Protein AF-A0A160P5F6-F1 (afdb_monomer)

Nearest PDB structures (foldseek):
  1a7b-assembly1_A  TM=5.225E-01  e=3.669E+00  Rattus norvegicus
  7slt-assembly1_C  TM=5.388E-01  e=8.537E+00  Locusta migratoria
  8oo0-assembly1_SV  TM=2.175E-01  e=3.020E+00  Thermochaetoides thermophila
  7old-assembly1_SV  TM=2.836E-01  e=5.782E+00  Thermochaetoides thermophila DSM 1495
  8ylr-assembly1_Sa  TM=2.194E-01  e=4.178E+00  Saccharomyces cerevisiae S288C

InterPro domains:
  IPR002559 Transposase IS4-like domain [PF01609] (32-76)

Mean predicted aligned error: 14.04 Å

Foldseek 3Di:
DDDDADFDDDDPDGHHPDDDDDDPPDDDPPDDPPVDWDKDWDFDADPVRHTQFIDIDTPPDDCVVCVVVRVVSGDDDDD

Secondary structure (DSSP, 8-state):
-PPPPPEEEETTEEEE-------TT--SPP---TTS--EEEEEEE-TTS-EEEEEEEETTS-GGGGHHHHHHTPPP---

pLDDT: mean 81.08, std 15.89, range [43.53, 97.94]

Sequence (79 aa):
MPHPPRLVAGCGRLQPRQGAKRGLQTGPSPPVDRGRAGSKHHLITDGHGAPLAIILTGGNRNDIAQLVPLLDAVPPVRG

Organism: Streptomyces laurentii (NCBI:txid39478)

Structure (mmCIF, N/CA/C/O backbone):
data_AF-A0A160P5F6-F1
#
_entry.id   AF-A0A160P5F6-F1
#
loop_
_atom_site.group_PDB
_atom_site.id
_atom_site.type_symbol
_atom_site.label_atom_id
_atom_site.label_alt_id
_atom_site.label_comp_id
_atom_site.label_asym_id
_atom_site.label_entity_id
_atom_site.label_seq_id
_atom_site.pdbx_PDB_ins_code
_atom_site.Cartn_x
_atom_site.Cartn_y
_atom_site.Cartn_z
_atom_site.occupancy
_atom_site.B_iso_or_equiv
_atom_site.auth_seq_id
_atom_site.auth_comp_id
_atom_site.auth_asym_id
_atom_site.auth_atom_id
_atom_site.pdbx_PDB_model_num
ATOM 1 N N . MET A 1 1 ? 41.165 9.980 -35.700 1.00 43.53 1 MET A N 1
ATOM 2 C CA . MET A 1 1 ? 39.971 9.774 -36.550 1.00 43.53 1 MET A CA 1
ATOM 3 C C . MET A 1 1 ? 38.823 9.293 -35.666 1.00 43.53 1 MET A C 1
ATOM 5 O O . MET A 1 1 ? 38.997 8.250 -35.049 1.00 43.53 1 MET A O 1
ATOM 9 N N . PRO A 1 2 ? 37.711 10.035 -35.510 1.00 50.41 2 PRO A N 1
ATOM 10 C CA . PRO A 1 2 ? 36.556 9.568 -34.738 1.00 50.41 2 PRO A CA 1
ATOM 11 C C . PRO A 1 2 ? 35.825 8.427 -35.466 1.00 50.41 2 PRO A C 1
ATOM 13 O O . PRO A 1 2 ? 35.716 8.434 -36.692 1.00 50.41 2 PRO A O 1
ATOM 16 N N . HIS A 1 3 ? 35.337 7.438 -34.713 1.00 58.44 3 HIS A N 1
ATOM 17 C CA . HIS A 1 3 ? 34.614 6.290 -35.264 1.00 58.44 3 HIS A CA 1
ATOM 18 C C . HIS A 1 3 ? 33.210 6.683 -35.751 1.00 58.44 3 HIS A C 1
ATOM 20 O O . HIS A 1 3 ? 32.523 7.448 -35.068 1.00 58.44 3 HIS A O 1
ATOM 26 N N . PRO A 1 4 ? 32.748 6.148 -36.897 1.00 59.88 4 PRO A N 1
ATOM 27 C CA . PRO A 1 4 ? 31.426 6.460 -37.416 1.00 59.88 4 PRO A CA 1
ATOM 28 C C . PRO A 1 4 ? 30.316 5.886 -36.516 1.00 59.88 4 PRO A C 1
ATOM 30 O O . PRO A 1 4 ? 30.483 4.824 -35.905 1.00 59.88 4 PRO A O 1
ATOM 33 N N . PRO A 1 5 ? 29.162 6.570 -36.429 1.00 62.56 5 PRO A N 1
ATOM 34 C CA . PRO A 1 5 ? 28.037 6.123 -35.619 1.00 62.56 5 PRO A CA 1
ATOM 35 C C . PRO A 1 5 ? 27.461 4.799 -36.139 1.00 62.56 5 PRO A C 1
ATOM 37 O O . PRO A 1 5 ? 27.324 4.591 -37.345 1.00 62.56 5 PRO A O 1
ATOM 40 N N . ARG A 1 6 ? 27.067 3.907 -35.218 1.00 67.12 6 ARG A N 1
ATOM 41 C CA . ARG A 1 6 ? 26.353 2.669 -35.569 1.00 67.12 6 ARG A CA 1
ATOM 42 C C . ARG A 1 6 ? 24.983 3.008 -36.163 1.00 67.12 6 ARG A C 1
ATOM 44 O O . ARG A 1 6 ? 24.137 3.593 -35.482 1.00 67.12 6 ARG A O 1
ATOM 51 N N . LEU A 1 7 ? 24.773 2.606 -37.411 1.00 71.75 7 LEU A N 1
ATOM 52 C CA . LEU A 1 7 ? 23.500 2.726 -38.114 1.00 71.75 7 LEU A CA 1
ATOM 53 C C . LEU A 1 7 ? 22.577 1.542 -37.767 1.00 71.75 7 LEU A C 1
ATOM 55 O O . LEU A 1 7 ? 23.042 0.441 -37.479 1.00 71.75 7 LEU A O 1
ATOM 59 N N . VAL A 1 8 ? 21.269 1.772 -37.794 1.00 75.38 8 VAL A N 1
ATOM 60 C CA . VAL A 1 8 ? 20.192 0.785 -37.636 1.00 75.38 8 VAL A CA 1
ATOM 61 C C . VAL A 1 8 ? 19.290 0.809 -38.872 1.00 75.38 8 VAL A C 1
ATOM 63 O O . VAL A 1 8 ? 19.191 1.825 -39.557 1.00 75.38 8 VAL A O 1
ATOM 66 N N . ALA A 1 9 ? 18.657 -0.319 -39.194 1.00 73.44 9 ALA A N 1
ATOM 67 C CA . ALA A 1 9 ? 17.782 -0.423 -40.359 1.00 73.44 9 ALA A CA 1
ATOM 68 C C . ALA A 1 9 ? 16.551 0.496 -40.223 1.00 73.44 9 ALA A C 1
ATOM 70 O O . ALA A 1 9 ? 15.860 0.462 -39.207 1.00 73.44 9 ALA A O 1
ATOM 71 N N . GLY A 1 10 ? 16.285 1.301 -41.254 1.00 67.19 10 GLY A N 1
ATOM 72 C CA . GLY A 1 10 ? 15.053 2.069 -41.441 1.00 67.19 10 GLY A CA 1
ATOM 73 C C . GLY A 1 10 ? 14.423 1.756 -42.802 1.00 67.19 10 GLY A C 1
ATOM 74 O O . GLY A 1 10 ? 15.066 1.149 -43.660 1.00 67.19 10 GLY A O 1
ATOM 75 N N . CYS A 1 11 ? 13.166 2.161 -43.013 1.00 55.56 11 CYS A N 1
ATOM 76 C CA . CYS A 1 11 ? 12.435 1.902 -44.259 1.00 55.56 11 CYS A CA 1
ATOM 77 C C . CYS A 1 11 ? 13.135 2.603 -45.445 1.00 55.56 11 CYS A C 1
ATOM 79 O O . CYS A 1 11 ? 13.006 3.812 -45.626 1.00 55.56 11 CYS A O 1
ATOM 81 N N . GLY A 1 12 ? 13.960 1.856 -46.189 1.00 64.12 12 GLY A N 1
ATOM 82 C CA . GLY A 1 12 ? 14.700 2.325 -47.368 1.00 64.12 12 GLY A CA 1
ATOM 83 C C . GLY A 1 12 ? 16.082 2.965 -47.131 1.00 64.12 12 GLY A C 1
ATOM 84 O O . GLY A 1 12 ? 16.731 3.340 -48.105 1.00 64.12 12 GLY A O 1
ATOM 85 N N . ARG A 1 13 ? 16.580 3.095 -45.888 1.00 66.19 13 ARG A N 1
ATOM 86 C CA . ARG A 1 13 ? 17.962 3.556 -45.602 1.00 66.19 13 ARG A CA 1
ATOM 87 C C . ARG A 1 13 ? 18.449 3.085 -44.227 1.00 66.19 13 ARG A C 1
ATOM 89 O O . ARG A 1 13 ? 17.663 2.998 -43.288 1.00 66.19 13 ARG A O 1
ATOM 96 N N . LEU A 1 14 ? 19.757 2.861 -44.081 1.00 67.38 14 LEU A N 1
ATOM 97 C CA . LEU A 1 14 ? 20.415 2.750 -42.775 1.00 67.38 14 LEU A CA 1
ATOM 98 C C . LEU A 1 14 ? 20.395 4.120 -42.070 1.00 67.38 14 LEU A C 1
ATOM 100 O O . LEU A 1 14 ? 20.979 5.083 -42.566 1.00 67.38 14 LEU A O 1
ATOM 104 N N . GLN A 1 15 ? 19.704 4.222 -40.936 1.00 66.75 15 GLN A N 1
ATOM 105 C CA . GLN A 1 15 ? 19.540 5.463 -40.178 1.00 66.75 15 GLN A CA 1
ATOM 106 C C . GLN A 1 15 ? 20.410 5.442 -38.914 1.00 66.75 15 GLN A C 1
ATOM 108 O O . GLN A 1 15 ? 20.538 4.398 -38.275 1.00 66.75 15 GLN A O 1
ATOM 113 N N . PRO A 1 16 ? 21.020 6.564 -38.502 1.00 63.47 16 PRO A N 1
ATOM 114 C CA . PRO A 1 16 ? 21.622 6.651 -37.177 1.00 63.47 16 PRO A CA 1
ATOM 115 C C . PRO A 1 16 ? 20.550 6.403 -36.107 1.00 63.47 16 PRO A C 1
ATOM 117 O O . PRO A 1 16 ? 19.393 6.792 -36.277 1.00 63.47 16 PRO A O 1
ATOM 120 N N . ARG A 1 17 ? 20.920 5.750 -34.996 1.00 62.00 17 ARG A N 1
ATOM 121 C CA . ARG A 1 17 ? 20.001 5.570 -33.859 1.00 62.00 17 ARG A CA 1
ATOM 122 C C . ARG A 1 17 ? 19.433 6.929 -33.447 1.00 62.00 17 ARG A C 1
ATOM 124 O O . ARG A 1 17 ? 20.202 7.864 -33.232 1.00 62.00 17 ARG A O 1
ATOM 131 N N . GLN A 1 18 ? 18.109 7.026 -33.319 1.00 60.34 18 GLN A N 1
ATOM 132 C CA . GLN A 1 18 ? 17.460 8.232 -32.810 1.00 60.34 18 GLN A CA 1
ATOM 133 C C . GLN A 1 18 ? 18.011 8.531 -31.409 1.00 60.34 18 GLN A C 1
ATOM 135 O O . GLN A 1 18 ? 17.797 7.770 -30.465 1.00 60.34 18 GLN A O 1
ATOM 140 N N . GLY A 1 19 ? 18.786 9.608 -31.287 1.00 63.38 19 GLY A N 1
ATOM 141 C CA . GLY A 1 19 ? 19.225 10.122 -29.996 1.00 63.38 19 GLY A CA 1
ATOM 142 C C . GLY A 1 19 ? 18.037 10.737 -29.261 1.00 63.38 19 GLY A C 1
ATOM 143 O O . GLY A 1 19 ? 17.193 11.388 -29.876 1.00 63.38 19 GLY A O 1
ATOM 144 N N . ALA A 1 20 ? 17.962 10.544 -27.944 1.00 63.09 20 ALA A N 1
ATOM 145 C CA . ALA A 1 20 ? 16.992 11.258 -27.122 1.00 63.09 20 ALA A CA 1
ATOM 146 C C . ALA A 1 20 ? 17.167 12.771 -27.332 1.00 63.09 20 ALA A C 1
ATOM 148 O O . ALA A 1 20 ? 18.300 13.257 -27.320 1.00 63.09 20 ALA A O 1
ATOM 149 N N . LYS A 1 21 ? 16.066 13.514 -27.501 1.00 59.78 21 LYS A N 1
ATOM 150 C CA . LYS A 1 21 ? 16.098 14.983 -27.486 1.00 59.78 21 LYS A CA 1
ATOM 151 C C . LYS A 1 21 ? 16.761 15.426 -26.174 1.00 59.78 21 LYS A C 1
ATOM 153 O O . LYS A 1 21 ? 16.195 15.216 -25.106 1.00 59.78 21 LYS A O 1
ATOM 158 N N . ARG A 1 22 ? 17.975 15.975 -26.236 1.00 59.47 22 ARG A N 1
ATOM 159 C CA . ARG A 1 22 ? 18.710 16.504 -25.077 1.00 59.47 22 ARG A CA 1
ATOM 160 C C . ARG A 1 22 ? 19.063 17.955 -25.371 1.00 59.47 22 ARG A C 1
ATOM 162 O O . ARG A 1 22 ? 19.557 18.251 -26.455 1.00 59.47 22 ARG A O 1
ATOM 169 N N . GLY A 1 23 ? 18.764 18.851 -24.434 1.00 63.62 23 GLY A N 1
ATOM 170 C CA . GLY A 1 23 ? 19.211 20.239 -24.518 1.00 63.62 23 GLY A CA 1
ATOM 171 C C . GLY A 1 23 ? 20.711 20.330 -24.244 1.00 63.62 23 GLY A C 1
ATOM 172 O O . GLY A 1 23 ? 21.256 19.492 -23.530 1.00 63.62 23 GLY A O 1
ATOM 173 N N . LEU A 1 24 ? 21.373 21.365 -24.768 1.00 61.16 24 LEU A N 1
ATOM 174 C CA . LEU A 1 24 ? 22.812 21.615 -24.567 1.00 61.16 24 LEU A CA 1
ATOM 175 C C . LEU A 1 24 ? 23.207 21.742 -23.082 1.00 61.16 24 LEU A C 1
ATOM 177 O O . LEU A 1 24 ? 24.357 21.516 -22.724 1.00 61.16 24 LEU A O 1
ATOM 181 N N . GLN A 1 25 ? 22.244 22.066 -22.218 1.00 63.38 25 GLN A N 1
ATOM 182 C CA . GLN A 1 25 ? 22.413 22.184 -20.769 1.00 63.38 25 GLN A CA 1
ATOM 183 C C . GLN A 1 25 ? 22.169 20.870 -20.007 1.00 63.38 25 GLN A C 1
ATOM 185 O O . GLN A 1 25 ? 22.394 20.798 -18.802 1.00 63.38 25 GLN A O 1
ATOM 190 N N . THR A 1 26 ? 21.689 19.820 -20.679 1.00 64.06 26 THR A N 1
ATOM 191 C CA . THR A 1 26 ? 21.472 18.510 -20.064 1.00 64.06 26 THR A CA 1
ATOM 192 C C . THR A 1 26 ? 22.734 17.669 -20.239 1.00 64.06 26 THR A C 1
ATOM 194 O O . THR A 1 26 ? 22.932 17.050 -21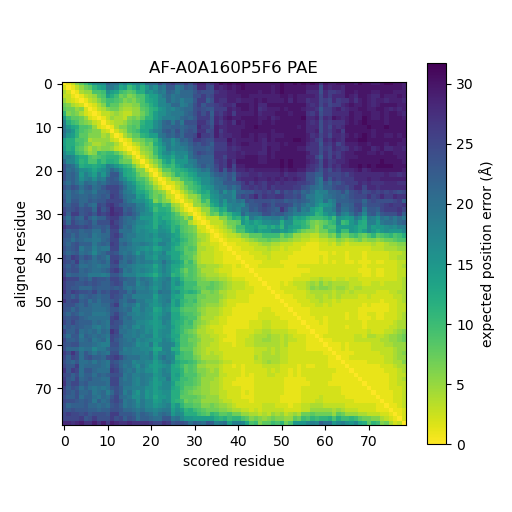.285 1.00 64.06 26 THR A O 1
ATOM 197 N N . GLY A 1 27 ? 23.582 17.616 -19.207 1.00 66.81 27 GLY A N 1
ATOM 198 C CA . GLY A 1 27 ? 24.680 16.645 -19.141 1.00 66.81 27 GLY A CA 1
ATOM 199 C C . GLY A 1 27 ? 24.181 15.192 -19.250 1.00 66.81 27 GLY A C 1
ATOM 200 O O . GLY A 1 27 ? 22.964 14.946 -19.260 1.00 66.81 27 GLY A O 1
ATOM 201 N N . PRO A 1 28 ? 25.082 14.189 -19.317 1.00 66.12 28 PRO A N 1
ATOM 202 C CA . PRO A 1 28 ? 24.693 12.800 -19.098 1.00 66.12 28 PRO A CA 1
ATOM 203 C C . PRO A 1 28 ? 23.847 12.772 -17.831 1.00 66.12 28 PRO A C 1
ATOM 205 O O . PRO A 1 28 ? 24.263 13.320 -16.812 1.00 66.12 28 PRO A O 1
ATOM 208 N N . SER A 1 29 ? 22.621 12.252 -17.923 1.00 64.31 29 SER A N 1
ATOM 209 C CA . SER A 1 29 ? 21.717 12.246 -16.775 1.00 64.31 29 SER A CA 1
ATOM 210 C C . SER A 1 29 ? 22.488 11.694 -15.569 1.00 64.31 29 SER A C 1
ATOM 212 O O . SER A 1 29 ? 23.109 10.640 -15.744 1.00 64.31 29 SER A O 1
ATOM 214 N N . PRO A 1 30 ? 22.487 12.372 -14.403 1.00 64.62 30 PRO A N 1
ATOM 215 C CA . PRO A 1 30 ? 23.230 11.907 -13.237 1.00 64.62 30 PRO A CA 1
ATOM 216 C C . PRO A 1 30 ? 22.887 10.438 -12.953 1.00 64.62 30 PRO A C 1
ATOM 218 O O . PRO A 1 30 ? 21.779 10.007 -13.320 1.00 64.62 30 PRO A O 1
ATOM 221 N N . PRO A 1 31 ? 23.802 9.654 -12.349 1.00 64.56 31 PRO A N 1
ATOM 222 C CA . PRO A 1 31 ? 23.546 8.256 -12.049 1.00 64.56 31 PRO A CA 1
ATOM 223 C C . PRO A 1 31 ? 22.469 8.167 -10.966 1.00 64.56 31 PRO A C 1
ATOM 225 O O . PRO A 1 31 ? 22.733 8.085 -9.775 1.00 64.56 31 PRO A O 1
ATOM 228 N N . VAL A 1 32 ? 21.218 8.217 -11.398 1.00 71.38 32 VAL A N 1
ATOM 229 C CA . VAL A 1 32 ? 20.115 7.594 -10.688 1.00 71.38 32 VAL A CA 1
ATOM 230 C C . VAL A 1 32 ? 20.279 6.092 -10.862 1.00 71.38 32 VAL A C 1
ATOM 232 O O . VAL A 1 32 ? 20.644 5.632 -11.950 1.00 71.38 32 VAL A O 1
ATOM 235 N N . ASP A 1 33 ? 20.019 5.336 -9.802 1.00 73.12 33 AS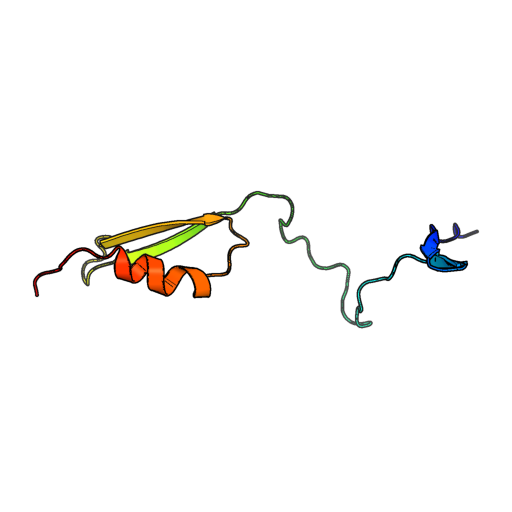P A N 1
ATOM 236 C CA . ASP A 1 33 ? 20.139 3.881 -9.795 1.00 73.12 33 ASP A CA 1
ATOM 237 C C . ASP A 1 33 ? 19.011 3.224 -10.615 1.00 73.12 33 ASP A C 1
ATOM 239 O O . ASP A 1 33 ? 18.116 2.565 -10.099 1.00 73.12 33 ASP A O 1
ATOM 243 N N . ARG A 1 34 ? 19.018 3.463 -11.933 1.00 70.12 34 ARG A N 1
ATOM 244 C CA . ARG A 1 34 ? 18.037 2.923 -12.887 1.00 70.12 34 ARG A CA 1
ATOM 245 C C . ARG A 1 34 ? 18.164 1.410 -13.061 1.00 70.12 34 ARG A C 1
ATOM 247 O O . ARG A 1 34 ? 17.256 0.810 -13.625 1.00 70.12 34 ARG A O 1
ATOM 254 N N . GLY A 1 35 ? 19.292 0.823 -12.658 1.00 77.06 35 GLY A N 1
ATOM 255 C CA . GLY A 1 35 ? 19.562 -0.609 -12.779 1.00 77.06 35 GLY A CA 1
ATOM 256 C C . GLY A 1 35 ? 19.131 -1.420 -11.558 1.00 77.06 35 GLY A C 1
ATOM 257 O O . GLY A 1 35 ? 18.929 -2.626 -11.681 1.00 77.06 35 GLY A O 1
ATOM 258 N N . ARG A 1 36 ? 18.974 -0.790 -10.389 1.00 83.69 36 ARG A N 1
ATOM 259 C CA . ARG A 1 36 ? 18.539 -1.477 -9.173 1.00 83.69 36 ARG A CA 1
ATOM 260 C C . ARG A 1 36 ? 17.024 -1.599 -9.107 1.00 83.69 36 ARG A C 1
ATOM 262 O O . ARG A 1 36 ? 16.276 -0.663 -9.385 1.00 83.69 36 ARG A O 1
ATOM 269 N N . ALA A 1 37 ? 16.574 -2.762 -8.646 1.00 88.19 37 ALA A N 1
ATOM 270 C CA . ALA A 1 37 ? 15.196 -2.949 -8.224 1.00 88.19 37 ALA A CA 1
ATOM 271 C C . ALA A 1 37 ? 14.907 -2.067 -6.997 1.00 88.19 37 ALA A C 1
ATOM 273 O O . ALA A 1 37 ? 15.479 -2.268 -5.927 1.00 88.19 37 ALA A O 1
ATOM 274 N N . GLY A 1 38 ? 14.035 -1.076 -7.166 1.00 92.31 38 GLY A N 1
ATOM 275 C CA . GLY A 1 38 ? 13.459 -0.310 -6.063 1.00 92.31 38 GLY A CA 1
ATOM 276 C C . GLY A 1 38 ? 12.068 -0.819 -5.699 1.00 92.31 38 GLY A C 1
ATOM 277 O O . GLY A 1 38 ? 11.441 -1.531 -6.488 1.00 92.31 38 GLY A O 1
ATOM 278 N N . SER A 1 39 ? 11.556 -0.362 -4.559 1.00 94.75 39 SER A N 1
ATOM 279 C CA . SER A 1 39 ? 10.178 -0.603 -4.125 1.00 94.75 39 SER A CA 1
ATOM 280 C C . SER A 1 39 ? 9.521 0.695 -3.665 1.00 94.75 39 SER A C 1
ATOM 282 O O . SER A 1 39 ? 10.194 1.596 -3.167 1.00 94.75 39 SER A O 1
ATOM 284 N N . LYS A 1 40 ? 8.201 0.782 -3.810 1.00 96.12 40 LYS A N 1
ATOM 285 C CA . LYS A 1 40 ? 7.351 1.833 -3.241 1.00 96.12 40 LYS A CA 1
ATOM 286 C C . LYS A 1 40 ? 6.371 1.198 -2.257 1.00 96.12 40 LYS A C 1
ATOM 288 O O . LYS A 1 40 ? 5.671 0.259 -2.639 1.00 96.12 40 LYS A O 1
ATOM 293 N N . HIS A 1 41 ? 6.326 1.729 -1.036 1.00 96.75 41 HIS A N 1
ATOM 294 C CA . HIS A 1 41 ? 5.342 1.375 -0.014 1.00 96.75 41 HIS A CA 1
ATOM 295 C C . HIS A 1 41 ? 4.229 2.420 -0.040 1.00 96.75 41 HIS A C 1
ATOM 297 O O . HIS A 1 41 ? 4.476 3.588 0.255 1.00 96.75 41 HIS A O 1
ATOM 303 N N . HIS A 1 42 ? 3.022 2.006 -0.403 1.00 97.31 42 HIS A N 1
ATOM 304 C CA . HIS A 1 42 ? 1.822 2.829 -0.294 1.00 97.31 42 HIS A CA 1
ATOM 305 C C . HIS A 1 42 ? 1.120 2.399 0.989 1.00 97.31 42 HIS A C 1
ATOM 307 O O . HIS A 1 42 ? 0.763 1.228 1.105 1.00 97.31 42 HIS A O 1
ATOM 313 N N . LEU A 1 43 ? 0.991 3.290 1.972 1.00 97.19 43 LEU A N 1
ATOM 314 C CA . LEU A 1 43 ? 0.388 2.965 3.265 1.00 97.19 43 LEU A CA 1
ATOM 315 C C . LEU A 1 43 ? -0.603 4.039 3.716 1.00 97.19 43 LEU A C 1
ATOM 317 O O . LEU A 1 43 ? -0.403 5.224 3.456 1.00 97.19 43 LEU A O 1
ATOM 321 N N . ILE A 1 44 ? -1.650 3.602 4.410 1.00 97.31 44 ILE A N 1
ATOM 322 C CA . ILE A 1 44 ? -2.586 4.457 5.148 1.00 97.31 44 ILE A CA 1
ATOM 323 C C . ILE A 1 44 ? -2.454 4.095 6.622 1.00 97.31 44 ILE A C 1
ATOM 325 O O . ILE A 1 44 ? -2.384 2.912 6.955 1.00 97.31 44 ILE A O 1
ATOM 329 N N . THR A 1 45 ? -2.433 5.096 7.498 1.00 97.00 45 THR A N 1
ATOM 330 C CA . THR A 1 45 ? -2.383 4.916 8.954 1.00 97.00 45 THR A CA 1
ATOM 331 C C . THR A 1 45 ? -3.566 5.590 9.630 1.00 97.00 45 THR A C 1
ATOM 333 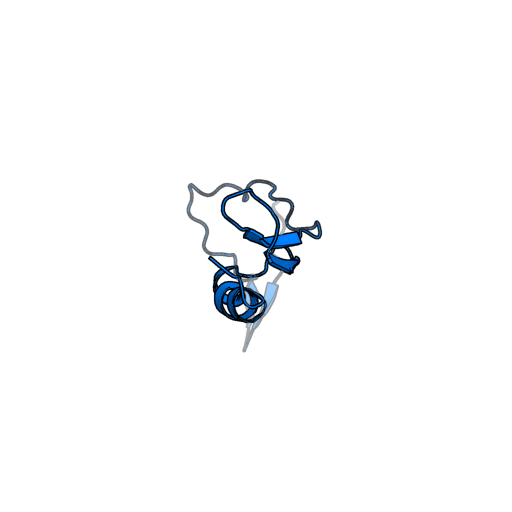O O . THR A 1 45 ? -4.152 6.522 9.078 1.00 97.00 45 THR A O 1
ATOM 336 N N . ASP A 1 46 ? -3.890 5.151 10.843 1.00 94.00 46 ASP A N 1
ATOM 337 C CA . ASP A 1 46 ? -4.753 5.913 11.743 1.00 94.00 46 ASP A CA 1
ATOM 338 C C . ASP A 1 46 ? -4.039 7.166 12.302 1.00 94.00 46 ASP A C 1
ATOM 340 O O . ASP A 1 46 ? -2.879 7.451 11.980 1.00 94.00 46 ASP A O 1
ATOM 344 N N . GLY A 1 47 ? -4.737 7.923 13.157 1.00 93.75 47 GLY A N 1
ATOM 345 C CA . GLY A 1 47 ? -4.194 9.128 13.796 1.00 93.75 47 GLY A CA 1
ATOM 346 C C . GLY A 1 47 ? -3.069 8.871 14.809 1.00 93.75 47 GLY A C 1
ATOM 347 O O . GLY A 1 47 ? -2.354 9.806 15.164 1.00 93.75 47 GLY A O 1
ATOM 348 N N . HIS A 1 48 ? -2.885 7.625 15.255 1.00 94.94 48 HIS A N 1
ATOM 349 C CA . HIS A 1 48 ? -1.798 7.204 16.142 1.00 94.94 48 HIS A CA 1
ATOM 350 C C . HIS A 1 48 ? -0.608 6.598 15.380 1.00 94.94 48 HIS A C 1
ATOM 352 O O . HIS A 1 48 ? 0.418 6.295 15.989 1.00 94.94 48 HIS A O 1
ATOM 358 N N . GLY A 1 49 ? -0.714 6.454 14.056 1.00 95.25 49 GLY A N 1
ATOM 359 C CA . GLY A 1 49 ? 0.329 5.910 13.191 1.00 95.25 49 GLY A CA 1
ATOM 360 C C . GLY A 1 49 ? 0.257 4.395 12.976 1.00 95.25 49 GLY A C 1
ATOM 361 O O . GLY A 1 49 ? 1.172 3.840 12.367 1.00 95.25 49 GLY A O 1
ATOM 362 N N . ALA A 1 50 ? -0.797 3.706 13.427 1.00 94.88 50 ALA A N 1
ATOM 363 C CA . ALA A 1 50 ? -0.970 2.282 13.148 1.00 94.88 50 ALA A CA 1
ATOM 364 C C . ALA A 1 50 ? -1.389 2.072 11.679 1.00 94.88 50 ALA A C 1
ATOM 366 O O . ALA A 1 50 ? -2.311 2.745 11.213 1.00 94.88 50 ALA A O 1
ATOM 367 N N . PRO A 1 51 ? -0.745 1.163 10.921 1.00 95.94 51 PRO A N 1
ATOM 368 C CA . PRO A 1 51 ? -1.080 0.939 9.518 1.00 95.94 51 PRO A CA 1
ATOM 369 C C . PRO A 1 51 ? -2.440 0.246 9.364 1.00 95.94 51 PRO A C 1
ATOM 371 O O . PRO A 1 51 ? -2.676 -0.815 9.936 1.00 95.94 51 PRO A O 1
ATOM 374 N N . LEU A 1 52 ? -3.308 0.834 8.541 1.00 96.44 52 LEU A N 1
ATOM 375 C CA . LEU A 1 52 ? -4.630 0.315 8.182 1.00 96.44 52 LEU A CA 1
ATOM 376 C C . LEU A 1 52 ? -4.600 -0.495 6.880 1.00 96.44 52 LEU A C 1
ATOM 378 O O . LEU A 1 52 ? -5.315 -1.482 6.750 1.00 96.44 52 LEU A O 1
ATOM 382 N N . ALA A 1 53 ? -3.759 -0.090 5.927 1.00 97.81 53 ALA A N 1
ATOM 383 C CA . ALA A 1 53 ? -3.542 -0.790 4.664 1.00 97.81 53 ALA A CA 1
ATOM 384 C C . ALA A 1 53 ? -2.116 -0.540 4.162 1.00 97.81 53 ALA A C 1
ATOM 386 O O . ALA A 1 53 ? -1.571 0.551 4.352 1.00 97.81 53 ALA A O 1
ATOM 387 N N . ILE A 1 54 ? -1.512 -1.544 3.518 1.00 97.75 54 ILE A N 1
ATOM 388 C CA . ILE A 1 54 ? -0.168 -1.467 2.931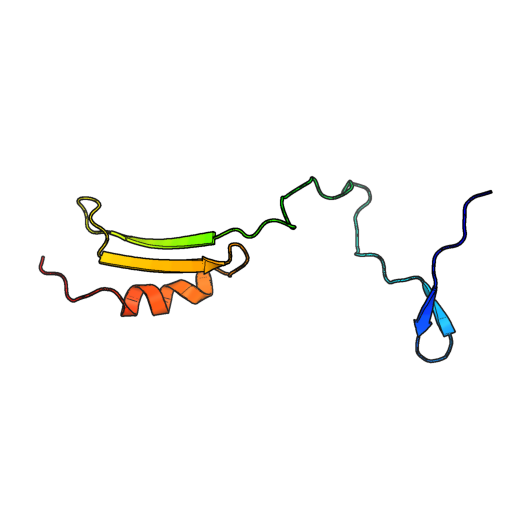 1.00 97.75 54 ILE A CA 1
ATOM 389 C C . ILE A 1 54 ? -0.168 -2.182 1.576 1.00 97.75 54 ILE A C 1
ATOM 391 O O . ILE A 1 54 ? -0.559 -3.344 1.484 1.00 97.75 54 ILE A O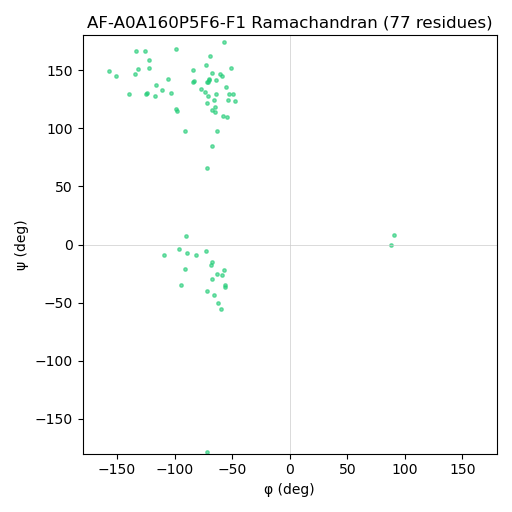 1
ATOM 395 N N . ILE A 1 55 ? 0.336 -1.516 0.536 1.00 97.94 55 ILE A N 1
ATOM 396 C CA . ILE A 1 55 ? 0.593 -2.097 -0.786 1.00 97.94 55 ILE A CA 1
ATOM 397 C C . ILE A 1 55 ? 2.058 -1.863 -1.159 1.00 97.94 55 ILE A C 1
ATOM 399 O O . ILE A 1 55 ? 2.557 -0.736 -1.126 1.00 97.94 55 ILE A O 1
ATOM 403 N N . LEU A 1 56 ? 2.746 -2.932 -1.565 1.00 97.25 56 LEU A N 1
ATOM 404 C CA . LEU A 1 56 ? 4.115 -2.877 -2.069 1.00 97.25 56 LEU A CA 1
ATOM 405 C C . LEU A 1 56 ? 4.121 -2.991 -3.592 1.00 97.25 56 LEU A C 1
ATOM 407 O O . LEU A 1 56 ? 3.535 -3.905 -4.166 1.00 97.25 56 LEU A O 1
ATOM 411 N N . THR A 1 57 ? 4.830 -2.085 -4.257 1.00 96.50 57 THR A N 1
ATOM 412 C CA . THR A 1 57 ? 5.012 -2.121 -5.716 1.00 96.50 57 THR A CA 1
ATOM 413 C C . THR A 1 57 ? 6.466 -1.895 -6.093 1.00 96.50 57 THR A C 1
ATOM 415 O O . THR A 1 57 ? 7.264 -1.440 -5.276 1.00 96.50 57 THR A O 1
ATOM 418 N N . GLY A 1 58 ? 6.815 -2.172 -7.350 1.00 94.94 58 GLY A N 1
ATOM 419 C CA . GLY A 1 58 ? 8.121 -1.797 -7.887 1.00 94.94 58 GLY A CA 1
ATOM 420 C C . GLY A 1 58 ? 8.340 -0.280 -7.855 1.00 94.94 58 GLY A C 1
ATOM 421 O O . GLY A 1 58 ? 7.417 0.505 -8.064 1.00 94.94 58 GLY A O 1
ATOM 422 N N . GLY A 1 59 ? 9.587 0.139 -7.650 1.00 92.88 59 GLY A N 1
ATOM 423 C CA . GLY A 1 59 ? 9.978 1.540 -7.466 1.00 92.88 59 GLY A CA 1
ATOM 424 C C . GLY A 1 59 ? 9.611 2.460 -8.633 1.00 92.88 59 GLY A C 1
ATOM 425 O O . GLY A 1 59 ? 9.383 3.649 -8.439 1.00 92.88 59 GLY A O 1
ATOM 426 N N . ASN A 1 60 ? 9.492 1.907 -9.843 1.00 90.56 60 ASN A N 1
ATOM 427 C CA . ASN A 1 60 ? 9.098 2.635 -11.051 1.00 90.56 60 ASN A CA 1
ATOM 428 C C . ASN A 1 60 ? 7.572 2.641 -11.299 1.00 90.56 60 ASN A C 1
ATOM 430 O O . ASN A 1 60 ? 7.112 3.060 -12.360 1.00 90.56 60 ASN A O 1
ATOM 434 N N . ARG A 1 61 ? 6.755 2.138 -10.364 1.00 93.31 61 ARG A N 1
ATOM 435 C CA . ARG A 1 61 ? 5.294 2.176 -10.496 1.00 93.31 61 ARG A CA 1
ATOM 436 C C . ARG A 1 61 ? 4.777 3.582 -10.188 1.00 93.31 61 ARG A C 1
ATOM 438 O O . ARG A 1 61 ? 5.180 4.181 -9.194 1.00 93.31 61 ARG A O 1
ATOM 445 N N . ASN A 1 62 ? 3.883 4.112 -11.024 1.00 94.12 62 ASN A N 1
ATOM 446 C CA . ASN A 1 62 ? 3.189 5.371 -10.739 1.00 94.12 62 ASN A CA 1
ATOM 447 C C . ASN A 1 62 ? 2.269 5.183 -9.517 1.00 94.12 62 ASN A C 1
ATOM 449 O O . ASN A 1 62 ? 1.429 4.284 -9.512 1.00 94.12 62 ASN A O 1
ATOM 453 N N . ASP A 1 63 ? 2.456 6.015 -8.497 1.00 92.94 63 ASP A N 1
ATOM 454 C CA . ASP A 1 63 ? 1.703 6.021 -7.238 1.00 92.94 63 ASP A CA 1
ATOM 455 C C . ASP A 1 63 ? 0.235 6.437 -7.405 1.00 92.94 63 ASP A C 1
ATOM 457 O O . ASP A 1 63 ? -0.620 5.883 -6.720 1.00 92.94 63 ASP A O 1
ATOM 461 N N . ILE A 1 64 ? -0.097 7.277 -8.393 1.00 95.94 64 ILE A N 1
ATOM 462 C CA . ILE A 1 64 ? -1.490 7.651 -8.705 1.00 95.94 64 ILE A CA 1
ATOM 463 C C . ILE A 1 64 ? -2.345 6.408 -8.973 1.00 95.94 64 ILE A C 1
ATOM 465 O O . ILE A 1 64 ? -3.500 6.332 -8.564 1.00 95.94 64 ILE A O 1
ATOM 469 N N . ALA A 1 65 ? -1.767 5.392 -9.617 1.00 95.62 65 ALA A N 1
ATOM 470 C CA . ALA A 1 65 ? -2.474 4.153 -9.921 1.00 95.62 65 ALA A CA 1
ATOM 471 C C . ALA A 1 65 ? -2.717 3.264 -8.688 1.00 95.62 65 ALA A C 1
ATOM 473 O O . ALA A 1 65 ? -3.304 2.196 -8.837 1.00 95.62 65 ALA A O 1
ATOM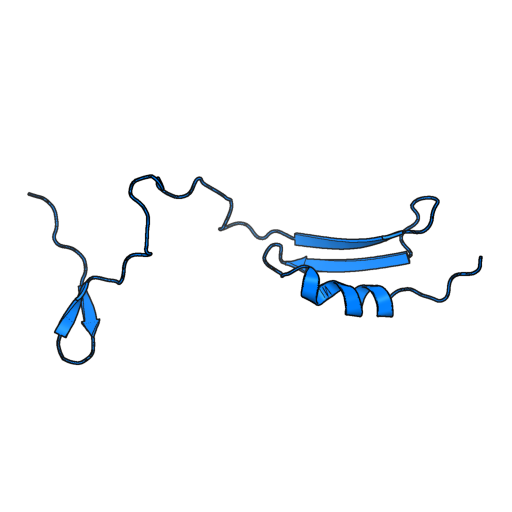 474 N N . GLN A 1 66 ? -2.191 3.613 -7.511 1.00 97.06 66 GLN A N 1
ATOM 475 C CA . GLN A 1 66 ? -2.293 2.812 -6.287 1.00 97.06 66 GLN A CA 1
ATOM 476 C C . GLN A 1 66 ? -3.215 3.436 -5.240 1.00 97.06 66 GLN A C 1
ATOM 478 O O . GLN A 1 66 ? -3.563 2.746 -4.292 1.00 97.06 66 GLN A O 1
ATOM 483 N N . LEU A 1 67 ? -3.679 4.676 -5.438 1.00 96.44 67 LEU A N 1
ATOM 484 C CA . LEU A 1 67 ? -4.578 5.345 -4.496 1.00 96.44 67 LEU A CA 1
ATOM 485 C C . LEU A 1 67 ? -5.899 4.586 -4.299 1.00 96.44 67 LEU A C 1
ATOM 487 O O . LEU A 1 67 ? -6.229 4.241 -3.171 1.00 96.44 67 LEU A O 1
ATOM 491 N N . VAL A 1 68 ? -6.639 4.306 -5.378 1.00 97.88 68 VAL A N 1
ATOM 492 C CA . VAL A 1 68 ? -7.939 3.612 -5.283 1.00 97.88 68 VAL A CA 1
ATOM 493 C C . VAL A 1 68 ? -7.783 2.198 -4.703 1.00 97.88 68 VAL A C 1
ATOM 495 O O . VAL A 1 68 ? -8.423 1.924 -3.694 1.00 97.88 68 VAL A O 1
ATOM 498 N N . PRO A 1 69 ? -6.863 1.342 -5.206 1.00 97.44 69 PRO A N 1
ATOM 499 C CA . PRO A 1 69 ? -6.623 0.034 -4.594 1.00 97.44 69 PRO A CA 1
ATOM 500 C C . PRO A 1 69 ? -6.241 0.096 -3.110 1.00 97.44 69 PRO A C 1
ATOM 502 O O . PRO A 1 69 ? -6.591 -0.801 -2.350 1.00 97.44 69 PRO A O 1
ATOM 505 N N . LEU A 1 70 ? -5.501 1.130 -2.694 1.00 97.94 70 LEU A N 1
ATOM 506 C CA . LEU A 1 70 ? -5.098 1.298 -1.301 1.00 97.94 70 LEU A CA 1
ATOM 507 C C . LEU A 1 70 ? -6.279 1.689 -0.409 1.00 97.94 70 LEU A C 1
ATOM 509 O O . LEU A 1 70 ? -6.373 1.177 0.701 1.00 97.94 70 LEU A O 1
ATOM 513 N N . LEU A 1 71 ? -7.169 2.563 -0.888 1.00 96.94 71 LEU A N 1
ATOM 514 C CA . LEU A 1 71 ? -8.387 2.946 -0.170 1.00 96.94 71 LEU A CA 1
ATOM 515 C C . LEU A 1 71 ? -9.349 1.764 -0.025 1.00 96.94 71 LEU A C 1
ATOM 517 O O . LEU A 1 71 ? -9.855 1.534 1.068 1.00 96.94 71 LEU A O 1
ATOM 521 N N . ASP A 1 72 ? -9.538 0.983 -1.089 1.00 97.62 72 ASP A N 1
ATOM 522 C CA . ASP A 1 72 ? -10.399 -0.206 -1.069 1.00 97.62 72 ASP A CA 1
ATOM 523 C C . ASP A 1 72 ? -9.887 -1.284 -0.097 1.00 97.62 72 ASP A C 1
ATOM 525 O O . ASP A 1 72 ? -10.660 -2.097 0.408 1.00 97.62 72 ASP A O 1
ATOM 529 N N . ALA A 1 73 ? -8.579 -1.296 0.177 1.00 97.38 73 ALA A N 1
ATOM 530 C CA . ALA A 1 73 ? -7.954 -2.210 1.125 1.00 97.38 73 ALA A CA 1
ATOM 531 C C . ALA A 1 73 ? -8.087 -1.767 2.594 1.00 97.38 73 ALA A C 1
ATOM 533 O O . ALA A 1 73 ? -7.735 -2.543 3.485 1.00 97.38 73 ALA A O 1
ATOM 534 N N . VAL A 1 74 ? -8.563 -0.546 2.871 1.00 96.81 74 VAL A N 1
ATOM 535 C CA . VAL A 1 74 ? -8.768 -0.072 4.246 1.00 96.81 74 VAL A CA 1
ATOM 536 C C . VAL A 1 74 ? -9.969 -0.805 4.856 1.00 96.81 74 VAL A C 1
ATOM 538 O O . VAL A 1 74 ? -11.078 -0.714 4.325 1.00 96.81 74 VAL A O 1
ATOM 541 N N . PRO A 1 75 ? -9.797 -1.526 5.979 1.00 93.75 75 PRO A N 1
ATOM 542 C CA . PRO A 1 75 ? -10.915 -2.173 6.653 1.00 93.75 75 PRO A CA 1
ATOM 543 C C . PRO A 1 75 ? -11.843 -1.128 7.294 1.00 93.75 75 PRO A C 1
ATOM 545 O O . PRO A 1 75 ? -11.418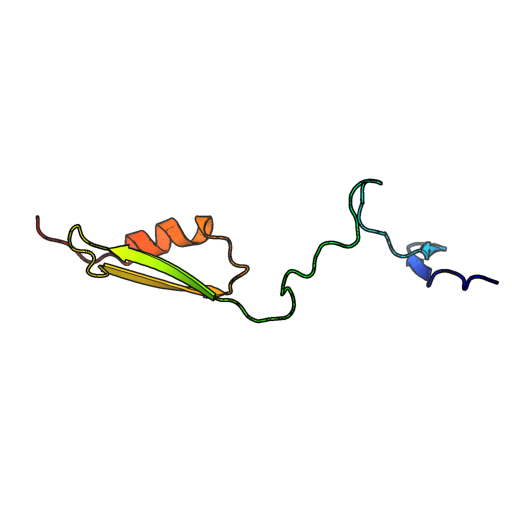 -0.001 7.545 1.00 93.75 75 PRO A O 1
ATOM 548 N N . PRO A 1 76 ? -13.093 -1.482 7.643 1.00 93.62 76 PRO A N 1
ATOM 549 C CA . PRO A 1 76 ? -13.947 -0.606 8.437 1.00 93.62 76 PRO A CA 1
ATOM 550 C C . PRO A 1 76 ? -13.252 -0.170 9.736 1.00 93.62 76 PRO A C 1
ATOM 552 O O . PRO A 1 76 ? -12.840 -1.008 10.541 1.00 93.62 76 PRO A O 1
ATOM 555 N N . VAL A 1 77 ? -13.145 1.142 9.947 1.00 88.31 77 VAL A N 1
ATOM 556 C CA . VAL A 1 77 ? -12.539 1.739 11.145 1.00 88.31 77 VAL A CA 1
ATOM 557 C C . VAL A 1 77 ? -13.632 2.404 11.976 1.00 88.31 77 VAL A C 1
ATOM 559 O O . VAL A 1 77 ? -14.471 3.129 11.444 1.00 88.31 77 VAL A O 1
ATOM 562 N N . ARG A 1 78 ? -13.634 2.141 13.286 1.00 83.25 78 ARG A N 1
ATOM 563 C CA . ARG A 1 78 ? -14.507 2.832 14.248 1.00 83.25 78 ARG A CA 1
ATOM 564 C C . ARG A 1 78 ? -13.883 4.170 14.658 1.00 83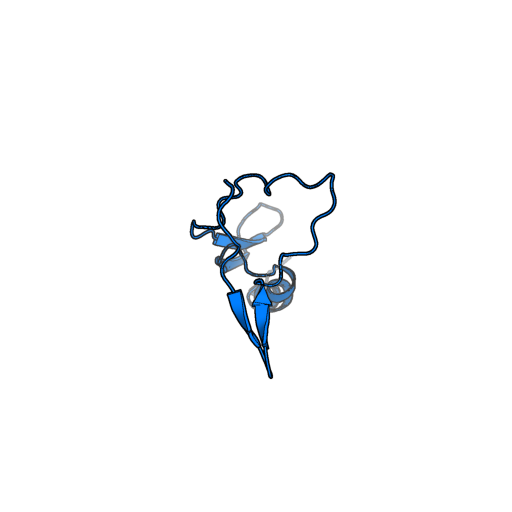.25 78 ARG A C 1
ATOM 566 O O . ARG A 1 78 ? -12.666 4.230 14.822 1.00 83.25 78 ARG A O 1
ATOM 573 N N . GLY A 1 79 ? -14.719 5.198 14.798 1.00 76.12 79 GLY A N 1
ATOM 574 C CA . GLY A 1 79 ? -14.339 6.505 15.347 1.00 76.12 79 GLY A CA 1
ATOM 575 C C . GLY A 1 79 ? -14.298 6.522 16.866 1.00 76.12 79 GLY A C 1
ATOM 576 O O . GL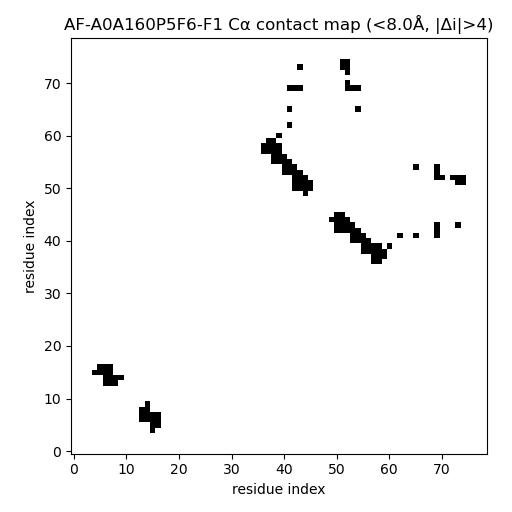Y A 1 79 ? -14.910 5.616 17.481 1.00 76.12 79 GLY A O 1
#

Radius of gyration: 22.96 Å; Cα contacts (8 Å, |Δi|>4): 67; chains: 1; bounding box: 54×25×64 Å

Solvent-accessible surface area (backbone atoms only — not comparable to full-atom values): 5493 Å² total; per-residue (Å²): 134,86,82,80,81,72,61,41,90,44,98,92,45,77,35,67,66,86,70,77,94,67,58,99,86,56,65,81,77,74,92,64,73,81,85,58,92,48,69,39,80,49,72,44,55,51,97,89,65,53,75,56,26,80,47,81,45,54,47,86,56,68,63,79,80,43,51,65,65,47,57,73,53,43,66,94,77,84,132